Protein AF-A0A969I173-F1 (afdb_monomer)

Mean predicted aligned error: 4.69 Å

Nearest PDB structures (foldseek):
  4ic1-assembly1_D  TM=4.952E-01  e=5.204E-01  Saccharolobus solfataricus P2
  8a4c-assembly2_C  TM=4.713E-01  e=3.509E-01  Homo sapiens
  4ic1-assembly1_K  TM=4.670E-01  e=7.227E-01  Saccharolobus solfataricus P2
  4ic1-assembly1_J  TM=4.700E-01  e=1.145E+00  Saccharolobus solfataricus P2
  9dm1-assembly1_V  TM=2.606E-01  e=8.214E+00  Mycolicibacterium smegmatis MC2 155

Radius of gyration: 14.29 Å; Cα contacts (8 Å, |Δi|>4): 149; chains: 1; bounding box: 35×30×45 Å

Foldseek 3Di:
DQCCVPPNCQQLAGDWDADPVGHIAGEHEDEELDDQPDDDDHDPNNLVVLVVPQPRYWYWYWYNVVPDTDIDIDTPPCVVPDDDDDDDDDDDDD

pLDDT: mean 90.93, std 9.71, range [58.34, 97.75]

Structure (mmCIF, N/CA/C/O backbone):
data_AF-A0A969I173-F1
#
_entry.id   AF-A0A969I173-F1
#
loop_
_atom_site.group_PDB
_atom_site.id
_atom_site.type_symbol
_atom_site.label_atom_id
_atom_site.label_alt_id
_atom_site.label_comp_id
_atom_site.label_asym_id
_atom_site.label_entity_id
_atom_site.label_seq_id
_atom_site.pdbx_PDB_ins_code
_atom_site.Cartn_x
_atom_site.Cartn_y
_atom_site.Cartn_z
_atom_site.occupancy
_atom_site.B_iso_or_equiv
_atom_site.auth_seq_id
_atom_site.auth_comp_id
_atom_site.auth_asym_id
_atom_site.auth_atom_id
_atom_site.pdbx_PDB_model_num
ATOM 1 N N . ARG A 1 1 ? -14.379 5.065 -1.461 1.00 74.12 1 ARG A N 1
ATOM 2 C CA . ARG A 1 1 ? -14.119 6.473 -1.074 1.00 74.12 1 ARG A CA 1
ATOM 3 C C . ARG A 1 1 ? -12.613 6.713 -1.116 1.00 74.12 1 ARG A C 1
ATOM 5 O O . ARG A 1 1 ? -11.900 5.807 -0.693 1.00 74.12 1 ARG A O 1
ATOM 12 N N . TRP A 1 2 ? -12.153 7.846 -1.658 1.00 71.12 2 TRP A N 1
ATOM 13 C CA . TRP A 1 2 ? -10.729 8.202 -1.766 1.00 71.12 2 TRP A CA 1
ATOM 14 C C . TRP A 1 2 ? -10.323 8.941 -0.491 1.00 71.12 2 TRP A C 1
ATOM 16 O O . TRP A 1 2 ? -10.650 10.105 -0.318 1.00 71.12 2 TRP A O 1
ATOM 26 N N . VAL A 1 3 ? -9.70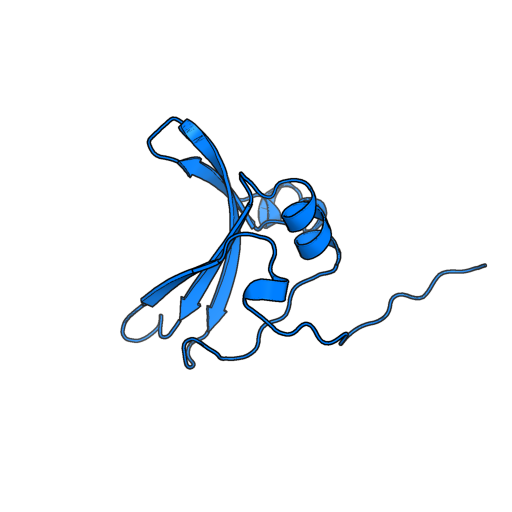0 8.229 0.445 1.00 69.88 3 VAL A N 1
ATOM 27 C CA . VAL A 1 3 ? -9.485 8.735 1.807 1.00 69.88 3 VAL A CA 1
ATOM 28 C C . VAL A 1 3 ? -8.256 9.633 1.878 1.00 69.88 3 VAL A C 1
ATOM 30 O O . VAL A 1 3 ? -8.349 10.700 2.470 1.00 69.88 3 VAL A O 1
ATOM 33 N N . SER A 1 4 ? -7.159 9.288 1.196 1.00 62.81 4 SER A N 1
ATOM 34 C CA . SER A 1 4 ? -5.956 10.140 1.162 1.00 62.81 4 SER A CA 1
ATOM 35 C C . SER A 1 4 ? -6.216 11.541 0.588 1.00 62.81 4 SER A C 1
ATOM 37 O O . SER A 1 4 ? -5.562 12.501 0.985 1.00 62.81 4 SER A O 1
ATOM 39 N N . GLU A 1 5 ? -7.171 11.679 -0.336 1.00 60.38 5 GLU A N 1
ATOM 40 C CA . GLU A 1 5 ? -7.526 12.966 -0.952 1.00 60.38 5 GLU A CA 1
ATOM 41 C C . GLU A 1 5 ? -8.485 13.796 -0.080 1.00 60.38 5 GLU A C 1
ATOM 43 O O . GLU A 1 5 ? -8.374 15.020 -0.039 1.00 60.38 5 GLU A O 1
ATOM 48 N N . GLU A 1 6 ? -9.406 13.142 0.631 1.00 58.34 6 GLU A N 1
ATOM 49 C CA . GLU A 1 6 ? -10.460 13.803 1.415 1.00 58.34 6 GLU A CA 1
ATOM 50 C C . GLU A 1 6 ? -10.049 14.067 2.877 1.00 58.34 6 GLU A C 1
ATOM 52 O O . GLU A 1 6 ? -10.368 15.123 3.422 1.00 58.34 6 GLU A O 1
ATOM 57 N N . ASP A 1 7 ? -9.317 13.135 3.496 1.00 60.31 7 ASP A N 1
ATOM 58 C CA . ASP A 1 7 ? -8.977 13.125 4.927 1.00 60.31 7 ASP A CA 1
ATOM 59 C C . ASP A 1 7 ? -7.459 13.323 5.186 1.00 60.31 7 ASP A C 1
ATOM 61 O O . ASP A 1 7 ? -7.028 13.438 6.337 1.00 60.31 7 ASP A O 1
ATOM 65 N N . GLY A 1 8 ? -6.639 13.391 4.125 1.00 59.78 8 GLY A N 1
ATOM 66 C CA . GLY A 1 8 ? -5.175 13.489 4.190 1.00 59.78 8 GLY A CA 1
ATOM 67 C C . GLY A 1 8 ? -4.465 12.148 4.443 1.00 59.78 8 GLY A C 1
ATOM 68 O O . GLY A 1 8 ? -5.082 11.087 4.499 1.00 59.78 8 GLY A O 1
ATOM 69 N N . ASP A 1 9 ? -3.143 12.183 4.639 1.00 63.19 9 ASP A N 1
ATOM 70 C CA . ASP A 1 9 ? -2.292 10.999 4.890 1.00 63.19 9 ASP A CA 1
ATOM 71 C C . ASP A 1 9 ? -2.487 10.363 6.288 1.00 63.19 9 ASP A C 1
ATOM 73 O O . ASP A 1 9 ? -1.901 9.325 6.620 1.00 63.19 9 ASP A O 1
ATOM 77 N N . GLY A 1 10 ? -3.344 10.965 7.117 1.00 72.88 10 GLY A N 1
ATOM 78 C CA . GLY A 1 10 ? -3.580 10.571 8.503 1.00 72.88 10 GLY A CA 1
ATOM 79 C C . GLY A 1 10 ? -4.325 9.245 8.673 1.00 72.88 10 GLY A C 1
ATOM 80 O O . GLY A 1 10 ? -4.215 8.625 9.729 1.00 72.88 10 GLY A O 1
ATOM 81 N N . ALA A 1 11 ? -5.038 8.762 7.653 1.00 85.69 11 ALA A N 1
ATOM 82 C CA . ALA A 1 11 ? -5.853 7.551 7.771 1.00 85.69 11 ALA A CA 1
ATOM 83 C C . ALA A 1 11 ? -5.053 6.236 7.700 1.00 85.69 11 ALA A C 1
ATOM 85 O O . ALA A 1 11 ? -5.543 5.209 8.171 1.00 85.69 11 ALA A O 1
ATOM 86 N N . GLY A 1 12 ? -3.848 6.256 7.116 1.00 93.06 12 GLY A N 1
ATOM 87 C CA . GLY A 1 12 ? -2.979 5.080 6.958 1.00 93.06 12 GLY A CA 1
ATOM 88 C C . GLY A 1 12 ? -3.412 4.099 5.858 1.00 93.06 12 GLY A C 1
ATOM 89 O O . GLY A 1 12 ? -3.060 2.919 5.923 1.00 93.06 12 GLY A O 1
ATOM 90 N N . TYR A 1 13 ? -4.227 4.555 4.903 1.00 95.00 13 TYR A N 1
ATOM 91 C CA . TYR A 1 13 ? -4.629 3.836 3.688 1.00 95.00 13 TYR A CA 1
ATOM 92 C C . TYR A 1 13 ? -5.223 4.815 2.658 1.00 95.00 13 TYR A C 1
ATOM 94 O O . TYR A 1 13 ? -5.820 5.825 3.036 1.00 95.00 13 TYR A O 1
ATOM 102 N N . ASP A 1 14 ? -5.159 4.467 1.372 1.00 94.06 14 ASP A N 1
ATOM 103 C CA . ASP A 1 14 ? -5.654 5.314 0.278 1.00 94.06 14 ASP A CA 1
ATOM 104 C C . ASP A 1 14 ? -7.161 5.214 0.023 1.00 94.06 14 ASP A C 1
ATOM 106 O O . ASP A 1 14 ? -7.828 6.211 -0.272 1.00 94.06 14 ASP A O 1
ATOM 110 N N . ILE A 1 15 ? -7.722 4.003 0.094 1.00 94.50 15 ILE A N 1
ATOM 111 C CA . ILE A 1 15 ? -9.100 3.734 -0.338 1.00 94.50 15 ILE A CA 1
ATOM 112 C C . ILE A 1 15 ? -9.861 2.960 0.738 1.00 94.50 15 ILE A C 1
ATOM 114 O O . ILE A 1 15 ? -9.492 1.843 1.096 1.00 94.50 15 ILE A O 1
ATOM 118 N N . ALA A 1 16 ? -10.994 3.511 1.180 1.00 94.88 16 ALA A N 1
ATOM 119 C CA . ALA A 1 16 ? -12.024 2.753 1.893 1.00 94.88 16 ALA A CA 1
ATOM 120 C C . ALA A 1 16 ? -13.002 2.140 0.882 1.00 94.88 16 ALA A C 1
ATOM 122 O O . ALA A 1 16 ? -13.590 2.850 0.053 1.00 94.88 16 ALA A O 1
ATOM 123 N N . SER A 1 17 ? -13.189 0.830 0.961 1.00 95.06 17 SER A N 1
ATOM 124 C CA . SER A 1 17 ? -14.052 0.031 0.095 1.00 95.06 17 SER A CA 1
ATOM 125 C C . SER A 1 17 ? -14.750 -1.067 0.901 1.00 95.06 17 SER A C 1
ATOM 127 O O . SER A 1 17 ? -14.644 -1.126 2.125 1.00 95.06 17 SER A O 1
ATOM 129 N N . PHE A 1 18 ? -15.463 -1.946 0.207 1.00 95.25 18 PHE A N 1
ATOM 130 C CA . PHE A 1 18 ? -16.114 -3.112 0.784 1.00 95.25 18 PHE A CA 1
ATOM 131 C C . PHE A 1 18 ? -15.815 -4.347 -0.069 1.00 95.25 18 PHE A C 1
ATOM 133 O O . PHE A 1 18 ? -15.697 -4.267 -1.294 1.00 95.25 18 PHE A O 1
ATOM 140 N N . ALA A 1 19 ? -15.662 -5.497 0.580 1.00 91.00 19 ALA A N 1
ATOM 141 C CA . ALA A 1 19 ? -15.647 -6.797 -0.073 1.00 91.00 19 ALA A CA 1
ATOM 142 C C . ALA A 1 19 ? -17.050 -7.128 -0.629 1.00 91.00 19 ALA A C 1
ATOM 144 O O . ALA A 1 19 ? -18.034 -6.518 -0.203 1.00 91.00 19 ALA A O 1
ATOM 145 N N . PRO A 1 20 ? -17.188 -8.109 -1.544 1.00 91.38 20 PRO A N 1
ATOM 146 C CA . PRO A 1 20 ? -18.497 -8.503 -2.079 1.00 91.38 20 PRO A CA 1
ATOM 147 C C . PRO A 1 20 ? -19.509 -8.950 -1.013 1.00 91.38 20 PRO A C 1
ATOM 149 O O . PRO A 1 20 ? -20.711 -8.847 -1.227 1.00 91.38 20 PRO A O 1
ATOM 152 N N . ASP A 1 21 ? -19.026 -9.431 0.135 1.00 93.56 21 ASP A N 1
ATOM 153 C CA . ASP A 1 21 ? -19.835 -9.810 1.299 1.00 93.56 21 ASP A CA 1
ATOM 154 C C . ASP A 1 21 ? -20.159 -8.631 2.241 1.00 93.56 21 ASP A C 1
ATOM 156 O O . ASP A 1 21 ? -20.769 -8.823 3.291 1.00 93.56 21 ASP A O 1
ATOM 160 N N . GLY A 1 22 ? -19.763 -7.411 1.873 1.00 93.50 22 GLY A N 1
ATOM 161 C CA . GLY A 1 22 ? -20.017 -6.187 2.625 1.00 93.50 22 GLY A CA 1
ATOM 162 C C . GLY A 1 22 ? -19.000 -5.885 3.725 1.00 93.50 22 GLY A C 1
ATOM 163 O O . GLY A 1 22 ? -19.121 -4.845 4.371 1.00 93.50 22 GLY A O 1
ATOM 164 N N . ARG A 1 23 ? -17.987 -6.734 3.951 1.00 93.81 23 ARG A N 1
ATOM 165 C CA . ARG A 1 23 ? -16.947 -6.431 4.947 1.00 93.81 23 ARG A CA 1
ATOM 166 C C . ARG A 1 23 ? -16.114 -5.217 4.525 1.00 93.81 23 ARG A C 1
ATOM 168 O O . ARG A 1 23 ? -15.782 -5.112 3.342 1.00 93.81 23 ARG A O 1
ATOM 175 N N . PRO A 1 24 ? -15.744 -4.318 5.454 1.00 95.12 24 PRO A N 1
ATOM 176 C CA . PRO A 1 24 ? -14.862 -3.201 5.141 1.00 95.12 24 PRO A CA 1
ATOM 177 C C . PRO A 1 24 ? -13.533 -3.670 4.548 1.00 95.12 24 PRO A C 1
ATOM 179 O O . PRO A 1 24 ? -12.979 -4.696 4.945 1.00 95.12 24 PRO A O 1
ATOM 182 N N . ARG A 1 25 ? -13.023 -2.896 3.593 1.00 96.38 25 ARG A N 1
ATOM 183 C CA . ARG A 1 25 ? -11.689 -3.047 3.016 1.00 96.38 25 ARG A CA 1
ATOM 184 C C . ARG A 1 25 ? -10.975 -1.709 3.030 1.00 96.38 25 ARG A C 1
ATOM 186 O O . ARG A 1 25 ? -11.533 -0.703 2.596 1.00 96.38 25 ARG A O 1
ATOM 193 N N . LEU A 1 26 ? -9.736 -1.715 3.487 1.00 96.69 26 LEU A N 1
ATOM 194 C CA . LEU A 1 26 ? -8.867 -0.550 3.576 1.00 96.69 26 LEU A CA 1
ATOM 195 C C . LEU A 1 26 ? -7.662 -0.853 2.704 1.00 96.69 26 LEU A C 1
ATOM 197 O O . LEU A 1 26 ? -6.963 -1.836 2.929 1.00 96.69 26 LEU A O 1
ATOM 201 N N . ILE A 1 27 ? -7.472 -0.074 1.653 1.00 97.12 27 ILE A N 1
ATOM 202 C CA . ILE A 1 27 ? -6.545 -0.432 0.589 1.00 97.12 27 ILE A CA 1
ATOM 203 C C . ILE A 1 27 ? -5.468 0.634 0.511 1.00 97.12 27 ILE A C 1
ATOM 205 O O . ILE A 1 27 ? -5.770 1.791 0.229 1.00 97.12 27 ILE A O 1
ATOM 209 N N . GLU A 1 28 ? -4.229 0.215 0.725 1.00 97.50 28 GLU A N 1
ATOM 210 C CA . GLU A 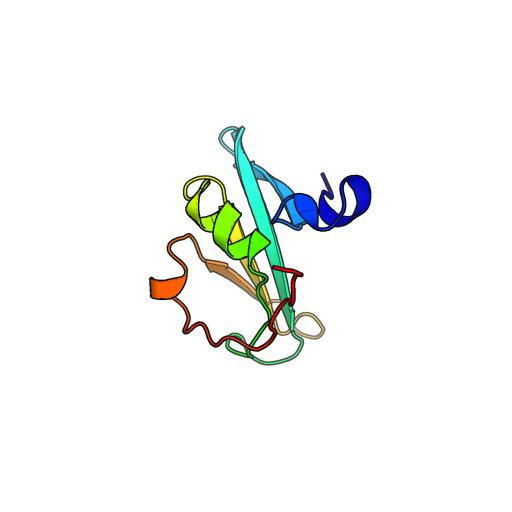1 28 ? -3.034 1.012 0.467 1.00 97.50 28 GLU A CA 1
ATOM 211 C C . GLU A 1 28 ? -2.471 0.659 -0.911 1.00 97.50 28 GLU A C 1
ATOM 213 O O . GLU A 1 28 ? -2.185 -0.512 -1.179 1.00 97.50 28 GLU A O 1
ATOM 218 N N . VAL A 1 29 ? -2.312 1.636 -1.805 1.00 96.19 29 VAL A N 1
ATOM 219 C CA . VAL A 1 29 ? -1.964 1.383 -3.208 1.00 96.19 29 VAL A CA 1
ATOM 220 C C . VAL A 1 29 ? -0.500 1.708 -3.468 1.00 96.19 29 VAL A C 1
ATOM 222 O O . VAL A 1 29 ? -0.048 2.837 -3.326 1.00 96.19 29 VAL A O 1
ATOM 225 N N . LYS A 1 30 ? 0.258 0.731 -3.975 1.00 96.38 30 LYS A N 1
ATOM 226 C CA . LYS A 1 30 ? 1.636 0.956 -4.442 1.00 96.38 30 LYS A CA 1
ATOM 227 C C . LYS A 1 30 ? 1.738 0.623 -5.923 1.00 96.38 30 LYS A C 1
ATOM 229 O O . LYS A 1 30 ? 1.369 -0.475 -6.342 1.00 96.38 30 LYS A O 1
ATOM 234 N N . THR A 1 31 ? 2.258 1.555 -6.722 1.00 96.31 31 THR A N 1
ATOM 235 C CA . THR A 1 31 ? 2.337 1.405 -8.182 1.00 96.31 31 THR A CA 1
ATOM 236 C C . THR A 1 31 ? 3.774 1.414 -8.699 1.00 96.31 31 THR A C 1
ATOM 238 O O . THR A 1 31 ? 4.665 2.032 -8.118 1.00 96.31 31 THR A O 1
ATOM 241 N N . THR A 1 32 ? 4.034 0.709 -9.801 1.00 96.44 32 THR A N 1
ATOM 242 C CA . THR A 1 32 ? 5.303 0.825 -10.533 1.00 96.44 32 THR A CA 1
ATOM 243 C C . THR A 1 32 ? 5.151 0.435 -12.003 1.00 96.44 32 THR A C 1
ATOM 245 O O . THR A 1 32 ? 4.406 -0.480 -12.337 1.00 96.44 32 THR A O 1
ATOM 248 N N . ASN A 1 33 ? 5.902 1.074 -12.899 1.00 95.62 33 ASN A N 1
ATOM 249 C CA . ASN A 1 33 ? 6.073 0.573 -14.270 1.00 95.62 33 ASN A CA 1
ATOM 250 C C . ASN A 1 33 ? 7.180 -0.485 -14.390 1.00 95.62 33 ASN A C 1
ATOM 252 O O . ASN A 1 33 ? 7.384 -1.042 -15.465 1.00 95.62 33 ASN A O 1
ATOM 256 N N . GLY A 1 34 ? 7.893 -0.755 -13.294 1.00 94.19 34 GLY A N 1
ATOM 257 C CA . GLY A 1 34 ? 8.879 -1.820 -13.199 1.00 94.19 34 GLY A CA 1
ATOM 258 C C . GLY A 1 34 ? 8.263 -3.196 -12.940 1.00 94.19 34 GLY A C 1
ATOM 259 O O . GLY A 1 34 ? 7.117 -3.488 -13.288 1.00 94.19 34 GLY A O 1
ATOM 260 N N . TRP A 1 35 ? 9.066 -4.047 -12.309 1.00 93.31 35 TRP A N 1
ATOM 261 C CA . TRP A 1 35 ? 8.736 -5.437 -12.012 1.00 93.31 35 TRP A CA 1
ATOM 262 C C . TRP A 1 35 ? 7.902 -5.537 -10.730 1.00 93.31 35 TRP A C 1
ATOM 264 O O . TRP A 1 35 ? 7.887 -4.630 -9.893 1.00 93.31 35 TRP A O 1
ATOM 274 N N . GLU A 1 36 ? 7.255 -6.685 -10.531 1.00 91.62 36 GLU A N 1
ATOM 275 C CA . GLU A 1 36 ? 6.386 -6.945 -9.376 1.00 91.62 36 GLU A CA 1
ATOM 276 C C . GLU A 1 36 ? 7.069 -6.636 -8.021 1.00 91.62 36 GLU A C 1
ATOM 278 O O . GLU A 1 36 ? 6.435 -6.075 -7.128 1.00 91.62 36 GLU A O 1
ATOM 283 N N . ARG A 1 37 ? 8.384 -6.902 -7.902 1.00 92.50 37 ARG A N 1
ATOM 284 C CA . ARG A 1 37 ? 9.185 -6.761 -6.667 1.00 92.50 37 ARG A CA 1
ATOM 285 C C . ARG A 1 37 ? 9.974 -5.456 -6.552 1.00 92.50 37 ARG A C 1
ATOM 287 O O . ARG A 1 37 ? 10.841 -5.352 -5.689 1.00 92.50 37 ARG A O 1
ATOM 294 N N . THR A 1 38 ? 9.735 -4.468 -7.415 1.00 95.56 38 THR A N 1
ATOM 295 C CA . THR A 1 38 ? 10.409 -3.165 -7.286 1.00 95.56 38 THR A CA 1
ATOM 296 C C . THR A 1 38 ? 10.167 -2.585 -5.877 1.00 95.56 38 THR A C 1
ATOM 298 O O . THR A 1 38 ? 9.011 -2.547 -5.443 1.00 95.56 38 THR A O 1
ATOM 301 N N . PRO A 1 39 ? 11.203 -2.142 -5.141 1.00 95.56 39 PRO A N 1
ATOM 302 C CA . PRO A 1 39 ? 11.018 -1.566 -3.812 1.00 95.56 39 PRO A CA 1
ATOM 303 C C . PRO A 1 39 ? 10.029 -0.398 -3.814 1.00 95.56 39 PRO A C 1
ATOM 305 O O . PRO A 1 39 ? 9.877 0.303 -4.813 1.00 95.56 39 PRO A O 1
ATOM 308 N N . PHE A 1 40 ? 9.347 -0.201 -2.693 1.00 95.06 40 PHE A N 1
ATOM 309 C CA . PHE A 1 40 ? 8.354 0.850 -2.507 1.00 95.06 40 PHE A CA 1
ATOM 310 C C . PHE A 1 40 ? 8.450 1.405 -1.090 1.00 95.06 40 PHE A C 1
ATOM 312 O O . PHE A 1 40 ? 8.958 0.739 -0.190 1.00 95.06 40 PHE A O 1
ATOM 319 N N . GLN A 1 41 ? 7.976 2.633 -0.906 1.00 93.88 41 GLN A N 1
ATOM 320 C CA . GLN A 1 41 ? 7.907 3.253 0.410 1.00 93.88 41 GLN A CA 1
ATOM 321 C C . GLN A 1 41 ? 6.603 2.858 1.096 1.00 93.88 41 GLN A C 1
ATOM 323 O O . GLN A 1 41 ? 5.560 2.793 0.448 1.00 93.88 41 GLN A O 1
ATOM 328 N N . ILE A 1 42 ? 6.686 2.611 2.397 1.00 93.62 42 ILE A N 1
ATOM 329 C CA . ILE A 1 42 ? 5.543 2.436 3.287 1.00 93.62 42 ILE A CA 1
ATOM 330 C C . ILE A 1 42 ? 5.791 3.295 4.524 1.00 93.62 42 ILE A C 1
ATOM 332 O O . ILE A 1 42 ? 6.907 3.312 5.056 1.00 93.62 42 ILE A O 1
ATOM 336 N N . THR A 1 43 ? 4.795 4.072 4.933 1.00 92.50 43 THR A N 1
ATOM 337 C CA . THR A 1 43 ? 4.950 5.002 6.057 1.00 92.50 43 THR A CA 1
ATOM 338 C C . THR A 1 43 ? 4.764 4.297 7.400 1.00 92.50 43 THR A C 1
ATOM 340 O O . THR A 1 43 ? 4.227 3.192 7.493 1.00 92.50 43 THR A O 1
ATOM 343 N N . ARG A 1 44 ? 5.200 4.949 8.487 1.00 90.88 44 ARG A N 1
ATOM 344 C CA . ARG A 1 44 ? 4.929 4.460 9.848 1.00 90.88 44 ARG A CA 1
ATOM 345 C C . ARG A 1 44 ? 3.423 4.372 10.119 1.00 90.88 44 ARG A C 1
ATOM 347 O O . ARG A 1 44 ? 3.002 3.439 10.793 1.00 90.88 44 ARG A O 1
ATOM 354 N N . ASN A 1 45 ? 2.646 5.332 9.614 1.00 92.94 45 ASN A N 1
ATOM 355 C CA . ASN A 1 45 ? 1.201 5.368 9.814 1.00 92.94 45 ASN A CA 1
ATOM 356 C C . ASN A 1 45 ? 0.511 4.199 9.095 1.00 92.94 45 ASN A C 1
ATOM 358 O O . ASN A 1 45 ? -0.247 3.464 9.716 1.00 92.94 45 ASN A O 1
ATOM 362 N N . GLU A 1 46 ? 0.863 3.953 7.828 1.00 95.31 46 GLU A N 1
ATOM 363 C CA . GLU A 1 46 ? 0.382 2.790 7.065 1.00 95.31 46 GLU A CA 1
ATOM 364 C C . GLU A 1 46 ? 0.682 1.469 7.787 1.00 95.31 46 GLU A C 1
ATOM 366 O O . GLU A 1 46 ? -0.207 0.637 7.944 1.00 95.31 46 GLU A O 1
ATOM 371 N N . LEU A 1 47 ? 1.913 1.286 8.286 1.00 94.75 47 LEU A N 1
ATOM 372 C CA . LEU A 1 47 ? 2.284 0.088 9.049 1.00 94.75 47 LEU A CA 1
ATOM 373 C C . LEU A 1 47 ? 1.471 -0.065 10.341 1.00 94.75 47 LEU A C 1
ATOM 375 O O . LEU A 1 47 ? 1.052 -1.174 10.665 1.00 94.75 47 LEU A O 1
ATOM 379 N N . ALA A 1 48 ? 1.250 1.029 11.075 1.00 94.81 48 ALA A N 1
ATOM 380 C CA . ALA A 1 48 ? 0.480 1.004 12.315 1.00 94.81 48 ALA A CA 1
ATOM 381 C C . ALA A 1 48 ? -0.986 0.620 12.061 1.00 94.81 48 ALA A C 1
ATOM 383 O O . ALA A 1 48 ? -1.514 -0.259 12.738 1.00 94.81 48 ALA A O 1
ATOM 384 N N . VAL A 1 49 ? -1.620 1.209 11.044 1.00 96.19 49 VAL A N 1
ATOM 385 C CA . VAL A 1 49 ? -3.020 0.916 10.699 1.00 96.19 49 VAL A CA 1
ATOM 386 C C . VAL A 1 49 ? -3.174 -0.486 10.107 1.00 96.19 49 VAL A C 1
ATOM 388 O O . VAL A 1 49 ? -4.152 -1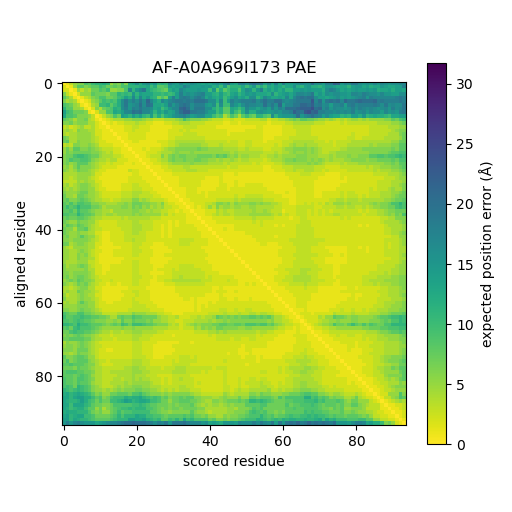.170 10.411 1.00 96.19 49 VAL A O 1
ATOM 391 N N . ALA A 1 50 ? -2.205 -0.952 9.315 1.00 97.00 50 ALA A N 1
ATOM 392 C CA . ALA A 1 50 ? -2.164 -2.327 8.821 1.00 97.00 50 ALA A CA 1
ATOM 393 C C . ALA A 1 50 ? -2.133 -3.343 9.973 1.00 97.00 50 ALA A C 1
ATOM 395 O O . ALA A 1 50 ? -2.811 -4.369 9.929 1.00 97.00 50 ALA A O 1
ATOM 396 N N . GLU A 1 51 ? -1.364 -3.041 11.018 1.00 96.56 51 GLU A N 1
ATOM 397 C CA . GLU A 1 51 ? -1.236 -3.874 12.208 1.00 96.56 51 GLU A CA 1
ATOM 398 C C . GLU A 1 51 ? -2.476 -3.812 13.112 1.00 96.56 51 GLU A C 1
ATOM 400 O O . GLU A 1 51 ? -2.892 -4.837 13.646 1.00 96.56 51 GLU A O 1
ATOM 405 N N . GLU A 1 52 ? -3.105 -2.645 13.252 1.00 96.81 52 GLU A N 1
ATOM 406 C CA . GLU A 1 52 ? -4.335 -2.472 14.034 1.00 96.81 52 GLU A CA 1
ATOM 407 C C . GLU A 1 52 ? -5.546 -3.130 13.354 1.00 96.81 52 GLU A C 1
ATOM 409 O O . GLU A 1 52 ? -6.373 -3.762 14.013 1.00 96.81 52 GLU A O 1
ATOM 414 N N . ARG A 1 53 ? -5.651 -3.020 12.022 1.00 96.25 53 ARG A N 1
ATOM 415 C CA . ARG A 1 53 ? -6.826 -3.442 11.239 1.00 96.25 53 ARG A CA 1
ATOM 416 C C . ARG A 1 53 ? -6.518 -4.572 10.261 1.00 96.25 53 ARG A C 1
ATOM 418 O O . ARG A 1 53 ? -6.970 -4.560 9.116 1.00 96.25 53 ARG A O 1
ATOM 425 N N . ARG A 1 54 ? -5.793 -5.592 10.731 1.00 96.25 54 ARG A N 1
ATOM 426 C CA . ARG A 1 54 ? -5.273 -6.719 9.921 1.00 96.25 54 ARG A CA 1
ATOM 427 C C . ARG A 1 54 ? -6.303 -7.422 9.034 1.00 96.25 54 ARG A C 1
ATOM 429 O O . ARG A 1 54 ? -5.953 -7.933 7.978 1.00 96.25 54 ARG A O 1
ATOM 436 N N . THR A 1 55 ? -7.556 -7.505 9.477 1.00 95.44 55 THR A N 1
ATOM 437 C CA . THR A 1 55 ? -8.630 -8.206 8.752 1.00 95.44 55 THR A CA 1
ATOM 438 C C . THR A 1 55 ? -9.252 -7.385 7.627 1.00 95.44 55 THR A C 1
ATOM 440 O O . THR A 1 55 ? -9.921 -7.952 6.768 1.00 95.44 55 THR A O 1
ATOM 443 N N . GLU A 1 56 ? -9.073 -6.066 7.654 1.00 96.44 56 GLU A N 1
ATOM 444 C CA . GLU A 1 56 ? -9.683 -5.120 6.714 1.00 96.44 56 GLU A CA 1
ATOM 445 C C . GLU A 1 56 ? -8.635 -4.494 5.790 1.00 96.44 56 GLU A C 1
ATOM 447 O O . GLU A 1 56 ? -8.941 -4.159 4.646 1.00 96.44 56 GLU A O 1
ATOM 452 N N . TRP A 1 57 ? -7.405 -4.328 6.281 1.00 97.50 57 TRP A N 1
ATOM 453 C CA . TRP A 1 57 ? -6.324 -3.648 5.583 1.00 97.50 57 TRP A CA 1
ATOM 454 C C . TRP A 1 57 ? -5.573 -4.578 4.629 1.00 97.50 57 TRP A C 1
ATOM 456 O O . TRP A 1 57 ? -5.197 -5.693 4.992 1.00 97.50 57 TRP A O 1
ATOM 466 N N . CYS A 1 58 ? -5.301 -4.108 3.415 1.00 97.75 58 CYS A N 1
ATOM 467 C CA . CYS A 1 58 ? -4.429 -4.791 2.466 1.00 97.75 58 CYS A CA 1
ATOM 468 C C . CYS A 1 58 ? -3.584 -3.805 1.654 1.00 97.75 58 CYS A C 1
ATOM 470 O O . CYS A 1 58 ? -4.041 -2.720 1.288 1.00 97.75 58 CYS A O 1
ATOM 472 N N . LEU A 1 59 ? -2.381 -4.239 1.283 1.00 97.75 59 LEU A N 1
ATOM 473 C CA . LEU A 1 59 ? -1.562 -3.552 0.293 1.00 97.75 59 LEU A CA 1
ATOM 474 C C . LEU A 1 59 ? -1.929 -4.061 -1.098 1.00 97.75 59 LEU A C 1
ATOM 476 O O . LEU A 1 59 ? -1.752 -5.242 -1.390 1.00 97.75 59 LEU A O 1
ATOM 480 N N . PHE A 1 60 ? -2.393 -3.170 -1.965 1.00 97.44 60 PHE A N 1
ATOM 481 C CA . PHE A 1 60 ? -2.674 -3.453 -3.365 1.00 97.44 60 PHE A CA 1
ATOM 482 C C . PHE A 1 60 ? -1.499 -3.003 -4.230 1.00 97.44 60 PHE A C 1
ATOM 484 O O . PHE A 1 60 ? -1.223 -1.811 -4.395 1.00 97.44 60 PHE A O 1
ATOM 491 N N . ARG A 1 61 ? -0.782 -3.974 -4.797 1.00 97.56 61 ARG A N 1
ATOM 492 C CA . ARG A 1 61 ? 0.379 -3.721 -5.643 1.00 97.56 61 ARG A CA 1
ATOM 493 C C . ARG A 1 61 ? -0.024 -3.764 -7.107 1.00 97.56 61 ARG A C 1
ATOM 495 O O . ARG A 1 61 ? -0.306 -4.841 -7.613 1.00 97.56 61 ARG A O 1
ATOM 502 N N . LEU A 1 62 ? 0.046 -2.632 -7.804 1.00 97.56 62 LEU A N 1
ATOM 503 C CA . LEU A 1 62 ? -0.171 -2.544 -9.250 1.00 97.56 62 LEU A CA 1
ATOM 504 C C . LEU A 1 62 ? 1.167 -2.347 -9.974 1.00 97.56 62 LEU A C 1
ATOM 506 O O . LEU A 1 62 ? 1.903 -1.400 -9.703 1.00 97.56 62 LEU A O 1
ATOM 510 N N . TRP A 1 63 ? 1.504 -3.225 -10.911 1.00 97.6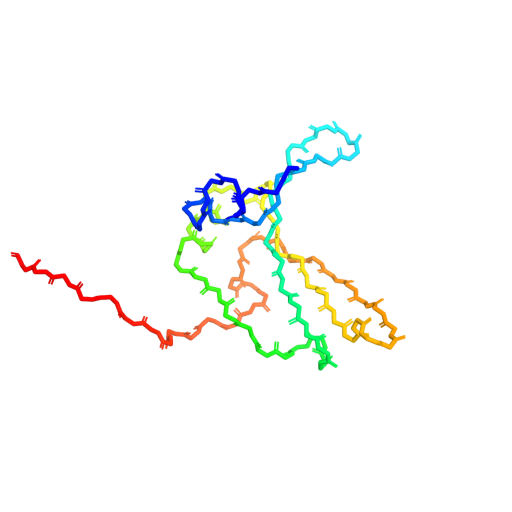9 63 TRP A N 1
ATOM 511 C CA . TRP A 1 63 ? 2.777 -3.166 -11.627 1.00 97.69 63 TRP A CA 1
ATOM 512 C C . TRP A 1 63 ? 2.613 -3.361 -13.136 1.00 97.69 63 TRP A C 1
ATOM 514 O O . TRP A 1 63 ? 1.576 -3.836 -13.603 1.00 97.69 63 TRP A O 1
ATOM 524 N N . ASN A 1 64 ? 3.627 -2.942 -13.904 1.00 95.69 64 ASN A N 1
ATOM 525 C CA . ASN A 1 64 ? 3.626 -2.956 -15.375 1.00 95.69 64 ASN A CA 1
ATOM 526 C C . ASN A 1 64 ? 2.390 -2.264 -15.997 1.00 95.69 64 ASN A C 1
ATOM 528 O O . ASN A 1 64 ? 1.923 -2.628 -17.079 1.00 95.69 64 ASN A O 1
ATOM 532 N N . PHE A 1 65 ? 1.842 -1.258 -15.309 1.00 90.75 65 PHE A N 1
ATOM 533 C CA . PHE A 1 65 ? 0.515 -0.719 -15.611 1.00 90.75 65 PHE A CA 1
ATOM 534 C C . PHE A 1 65 ? 0.433 0.073 -16.916 1.00 90.75 65 PHE A C 1
ATOM 536 O O . PHE A 1 65 ? -0.635 0.116 -17.519 1.00 90.75 65 PHE A O 1
ATOM 543 N N . SER A 1 66 ? 1.546 0.626 -17.406 1.00 89.75 66 SER A N 1
ATOM 544 C CA . SER A 1 66 ? 1.587 1.267 -18.726 1.00 89.75 66 SER A CA 1
ATOM 545 C C . SER A 1 66 ? 1.604 0.285 -19.909 1.00 89.75 66 SER A C 1
ATOM 547 O O . SER A 1 66 ? 1.516 0.737 -21.048 1.00 89.75 66 SER A O 1
ATOM 549 N N . ARG A 1 67 ? 1.761 -1.033 -19.692 1.00 91.81 67 ARG A N 1
ATOM 550 C CA . ARG A 1 67 ? 1.824 -2.038 -20.777 1.00 91.81 67 ARG A CA 1
ATOM 551 C C . ARG A 1 67 ? 0.780 -3.135 -20.622 1.00 91.81 67 ARG A C 1
ATOM 553 O O . ARG A 1 67 ? -0.048 -3.329 -21.500 1.00 91.81 67 ARG A O 1
ATOM 560 N N . GLU A 1 68 ? 0.860 -3.872 -19.523 1.00 95.06 68 GLU A N 1
ATOM 561 C CA . GLU A 1 68 ? -0.035 -4.977 -19.193 1.00 95.06 68 GLU A CA 1
ATOM 562 C C . GLU A 1 68 ? -0.203 -4.955 -17.667 1.00 95.06 68 GLU A C 1
ATOM 564 O O . GLU A 1 68 ? 0.633 -5.534 -16.959 1.00 95.06 68 GLU A O 1
ATOM 569 N N . PRO A 1 69 ? -1.207 -4.216 -17.154 1.00 95.12 69 PRO A N 1
ATOM 570 C CA . PRO A 1 69 ? -1.391 -4.022 -15.725 1.00 95.12 69 PRO A CA 1
ATOM 571 C C . PRO A 1 69 ? -1.617 -5.356 -15.027 1.00 95.12 69 PRO A C 1
ATOM 573 O O . PRO A 1 69 ? -2.516 -6.121 -15.376 1.00 95.12 69 PRO A O 1
ATOM 576 N N . LYS A 1 70 ? -0.793 -5.616 -14.015 1.00 97.31 70 LYS A N 1
ATOM 577 C CA . LYS A 1 70 ? -0.871 -6.800 -13.163 1.00 97.31 70 LYS A CA 1
ATOM 578 C C . LYS A 1 70 ? -0.942 -6.363 -11.718 1.00 97.31 70 LYS A C 1
ATOM 580 O O . LYS A 1 70 ? -0.324 -5.368 -11.338 1.00 97.31 70 LYS A O 1
ATOM 585 N N . ALA A 1 71 ? -1.691 -7.109 -10.918 1.00 97.25 71 ALA A N 1
ATOM 586 C CA . ALA A 1 71 ? -1.861 -6.782 -9.519 1.0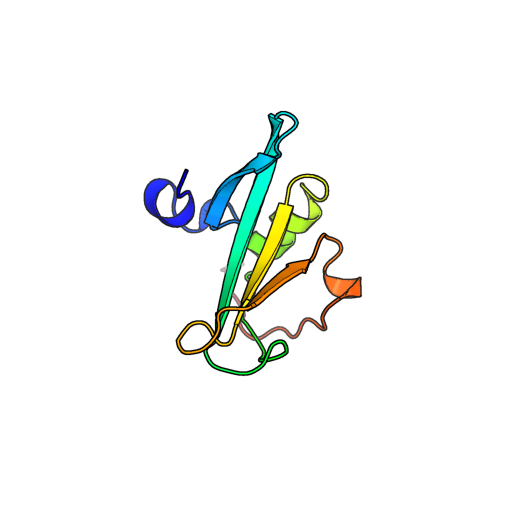0 97.25 71 ALA A CA 1
ATOM 587 C C . ALA A 1 71 ? -1.850 -8.012 -8.620 1.00 97.25 71 ALA A C 1
ATOM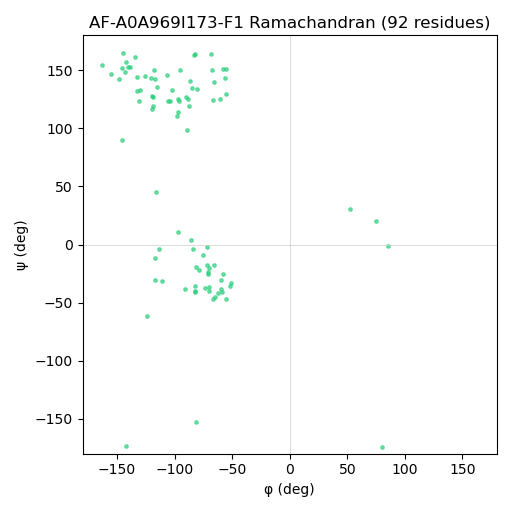 589 O O . ALA A 1 71 ? -2.213 -9.110 -9.040 1.00 97.25 71 ALA A O 1
ATOM 590 N N . PHE A 1 72 ? -1.433 -7.795 -7.379 1.00 97.12 72 PHE A N 1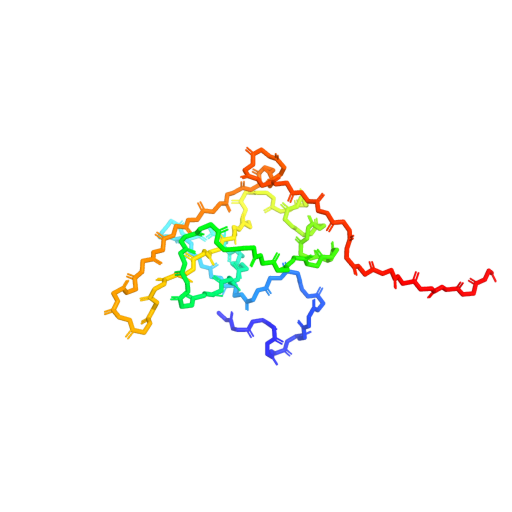
ATOM 591 C CA . PHE A 1 72 ? -1.613 -8.727 -6.276 1.00 97.12 72 PHE A CA 1
ATOM 592 C C . PHE A 1 72 ? -1.865 -7.948 -4.986 1.00 97.12 72 PHE A C 1
ATOM 594 O O . PHE A 1 72 ? -1.599 -6.746 -4.904 1.00 97.12 72 PHE A O 1
ATOM 601 N N . GLU A 1 73 ? -2.359 -8.656 -3.979 1.00 97.00 73 GLU A N 1
ATOM 602 C CA . GLU A 1 73 ? -2.630 -8.105 -2.659 1.00 97.00 73 GLU A CA 1
ATOM 603 C C . GLU A 1 73 ? -1.751 -8.790 -1.616 1.00 97.00 73 GLU A C 1
ATOM 605 O O . GLU A 1 73 ? -1.520 -9.998 -1.692 1.00 97.00 73 GLU A O 1
ATOM 610 N N . LEU A 1 74 ? -1.273 -8.019 -0.642 1.00 97.25 74 LEU A N 1
ATOM 611 C CA . LEU A 1 74 ? -0.641 -8.537 0.568 1.00 97.25 74 LEU A CA 1
ATOM 612 C C . LEU A 1 74 ? -1.498 -8.168 1.771 1.00 97.25 74 LEU A C 1
ATOM 614 O O . LEU A 1 74 ? -1.936 -7.023 1.903 1.00 97.25 74 LEU A O 1
ATOM 618 N N . TYR A 1 75 ? -1.693 -9.139 2.653 1.00 96.94 75 TYR A N 1
ATOM 619 C CA . TYR A 1 75 ? -2.429 -8.964 3.895 1.00 96.94 75 TYR A CA 1
ATOM 620 C C . TYR A 1 75 ? -1.446 -8.959 5.071 1.00 96.94 75 TYR A C 1
ATOM 622 O O . TYR A 1 75 ? -0.431 -9.654 5.010 1.00 96.94 75 TYR A O 1
ATOM 630 N N . PRO A 1 76 ? -1.699 -8.178 6.132 1.00 97.25 76 PRO A N 1
ATOM 631 C CA . PRO A 1 76 ? -0.872 -8.198 7.331 1.00 97.25 76 PRO A CA 1
ATOM 632 C C . PRO A 1 76 ? -0.798 -9.598 7.980 1.00 97.25 76 PRO A C 1
ATOM 634 O O . PRO A 1 76 ? -1.768 -10.359 7.912 1.00 97.25 76 PRO A O 1
ATOM 637 N N . PRO A 1 77 ? 0.310 -9.933 8.668 1.00 96.06 77 PRO A N 1
ATOM 638 C CA . PRO A 1 77 ? 1.440 -9.055 8.976 1.00 96.06 77 PRO A CA 1
ATOM 639 C C . PRO A 1 77 ? 2.409 -8.911 7.787 1.00 96.06 77 PRO A C 1
ATOM 641 O O . PRO A 1 77 ? 2.777 -9.883 7.131 1.00 96.06 77 PRO A O 1
ATOM 644 N N . LEU A 1 78 ? 2.816 -7.675 7.476 1.00 94.62 78 LEU A N 1
ATOM 645 C CA . LEU A 1 78 ? 3.598 -7.390 6.264 1.00 94.62 78 LEU A CA 1
ATOM 646 C C . LEU A 1 78 ? 5.040 -7.912 6.321 1.00 94.62 78 LEU A C 1
ATOM 648 O O . LEU A 1 78 ? 5.622 -8.196 5.276 1.00 94.62 78 LEU A O 1
ATOM 652 N N . ASP A 1 79 ? 5.607 -8.079 7.512 1.00 93.12 79 ASP A N 1
ATOM 653 C CA . ASP A 1 79 ? 6.953 -8.630 7.714 1.00 93.12 79 ASP A CA 1
ATOM 654 C C . ASP A 1 79 ? 7.081 -10.107 7.294 1.00 93.12 79 ASP A C 1
ATOM 656 O O . ASP A 1 79 ? 8.182 -10.574 7.004 1.00 93.12 79 ASP A O 1
ATOM 660 N N . ALA A 1 80 ? 5.961 -10.823 7.155 1.00 95.06 80 ALA A N 1
ATOM 661 C CA . ALA A 1 80 ? 5.918 -12.151 6.548 1.00 95.06 80 ALA A CA 1
ATOM 662 C C . ALA A 1 80 ? 6.121 -12.124 5.020 1.00 95.06 80 ALA A C 1
ATOM 664 O O . ALA A 1 80 ? 6.424 -13.155 4.415 1.00 95.06 80 ALA A O 1
ATOM 665 N N . HIS A 1 81 ? 5.944 -10.962 4.383 1.00 94.44 81 HIS A N 1
ATOM 666 C CA . HIS A 1 81 ? 5.929 -10.808 2.926 1.00 94.44 81 HIS A CA 1
ATOM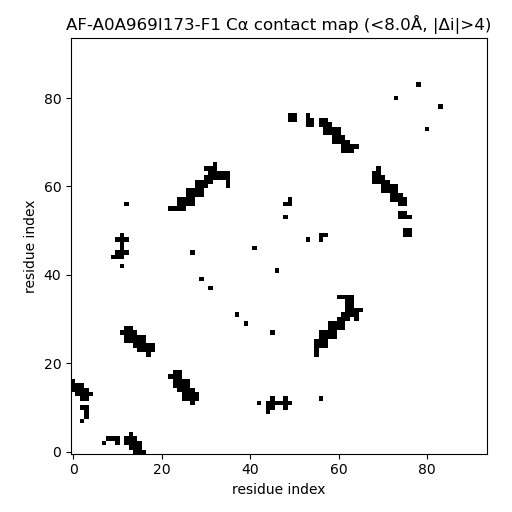 667 C C . HIS A 1 81 ? 7.056 -9.920 2.392 1.00 94.44 81 HIS A C 1
ATOM 669 O O . HIS A 1 81 ? 7.502 -10.112 1.258 1.00 94.44 81 HIS A O 1
ATOM 675 N N . VAL A 1 82 ? 7.506 -8.936 3.176 1.00 94.38 82 VAL A N 1
ATOM 676 C CA . VAL A 1 82 ? 8.506 -7.946 2.762 1.00 94.38 82 VAL A CA 1
ATOM 677 C C . VAL A 1 82 ? 9.521 -7.667 3.866 1.00 94.38 82 VAL A C 1
ATOM 679 O O . VAL A 1 82 ? 9.228 -7.765 5.053 1.00 94.38 82 VAL A O 1
ATOM 682 N N . SER A 1 83 ? 10.728 -7.259 3.472 1.00 95.38 83 SER A N 1
ATOM 683 C CA . SER A 1 83 ? 11.727 -6.732 4.404 1.00 95.38 83 SER A CA 1
ATOM 684 C C . SER A 1 83 ? 11.570 -5.220 4.540 1.00 95.38 83 SER A C 1
ATOM 686 O O . SER A 1 83 ? 11.577 -4.501 3.540 1.00 95.38 83 SER A O 1
ATOM 688 N N . LEU A 1 84 ? 11.448 -4.738 5.776 1.00 92.94 84 LEU A N 1
ATOM 689 C CA . LEU A 1 84 ? 11.315 -3.317 6.084 1.00 92.94 84 LEU A CA 1
ATOM 690 C C . LEU A 1 84 ? 12.680 -2.727 6.458 1.00 92.94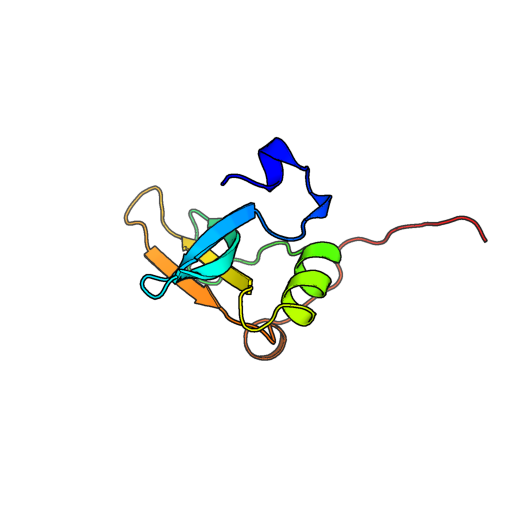 84 LEU A C 1
ATOM 692 O O . LEU A 1 84 ? 13.333 -3.197 7.388 1.00 92.94 84 LEU A O 1
ATOM 696 N N . THR A 1 85 ? 13.079 -1.663 5.762 1.00 92.81 85 THR A N 1
ATOM 697 C CA . THR A 1 85 ? 14.283 -0.881 6.072 1.00 92.81 85 THR A CA 1
ATOM 698 C C . THR A 1 85 ? 13.872 0.552 6.373 1.00 92.81 85 THR A C 1
ATOM 700 O O . THR A 1 85 ? 13.169 1.175 5.578 1.00 92.81 85 THR A O 1
ATOM 703 N N . ALA A 1 86 ? 14.314 1.095 7.509 1.00 88.44 86 ALA A N 1
ATOM 704 C CA . ALA A 1 86 ? 14.070 2.494 7.841 1.00 88.44 86 ALA A CA 1
ATOM 705 C C . ALA A 1 86 ? 14.831 3.412 6.871 1.00 88.44 86 ALA A C 1
ATOM 707 O O . ALA A 1 86 ? 16.049 3.309 6.739 1.00 88.44 86 ALA A O 1
ATOM 708 N N . ILE A 1 87 ? 14.107 4.315 6.209 1.00 87.69 87 ILE A N 1
ATOM 709 C CA . ILE A 1 87 ? 14.664 5.259 5.223 1.00 87.69 87 ILE A CA 1
ATOM 710 C C . ILE A 1 87 ? 14.515 6.731 5.637 1.00 87.69 87 ILE A C 1
ATOM 712 O O . ILE A 1 87 ? 15.101 7.610 5.010 1.00 87.69 87 ILE A O 1
ATOM 716 N N . THR A 1 88 ? 13.722 7.032 6.670 1.00 86.50 88 THR A N 1
ATOM 717 C CA . THR A 1 88 ? 13.433 8.404 7.121 1.00 86.50 88 THR A CA 1
ATOM 718 C C . THR A 1 88 ? 13.219 8.429 8.635 1.00 86.50 88 THR A C 1
ATOM 720 O O . THR A 1 88 ? 12.629 7.503 9.194 1.00 86.50 88 THR A O 1
ATOM 723 N N . PHE A 1 89 ? 13.699 9.485 9.298 1.00 82.81 89 PHE A N 1
ATOM 724 C CA . PHE A 1 89 ? 13.576 9.700 10.742 1.00 82.81 89 PHE A CA 1
ATOM 725 C C . PHE A 1 89 ? 12.835 11.011 11.023 1.00 82.81 89 PHE A C 1
ATOM 727 O O . PHE A 1 89 ? 13.046 11.999 10.323 1.00 82.81 89 PHE A O 1
ATOM 734 N N . GLN A 1 90 ? 12.002 11.026 12.065 1.00 85.56 90 GLN A N 1
ATOM 735 C CA . GLN A 1 90 ? 11.360 12.235 12.585 1.00 85.56 90 GLN A CA 1
ATOM 736 C C . GLN A 1 90 ? 12.094 12.695 13.848 1.00 85.56 90 GLN A C 1
ATOM 738 O O . GLN A 1 90 ? 12.349 11.886 14.740 1.00 85.56 90 GLN A O 1
ATOM 743 N N . ALA A 1 91 ? 12.410 13.988 13.934 1.00 87.75 91 ALA A N 1
ATOM 744 C CA . ALA A 1 91 ? 12.940 14.614 15.142 1.00 87.75 91 ALA A CA 1
ATOM 745 C C . ALA A 1 91 ? 11.809 15.265 15.954 1.00 87.75 91 ALA A C 1
ATOM 747 O O . ALA A 1 91 ? 10.804 15.716 15.402 1.00 87.75 91 ALA A O 1
ATOM 748 N N . SER A 1 92 ? 11.959 15.323 17.273 1.00 90.50 92 SER A N 1
ATOM 749 C CA . SER A 1 92 ? 11.053 16.043 18.173 1.00 90.50 92 SER A CA 1
ATOM 750 C C . SER A 1 92 ? 11.855 16.621 19.335 1.00 90.50 92 SER A C 1
ATOM 752 O O . SER A 1 92 ? 12.924 16.100 19.663 1.00 90.50 92 SER A O 1
ATOM 754 N N . PHE A 1 93 ? 11.377 17.728 19.905 1.00 87.00 93 PHE A N 1
ATOM 755 C CA . PHE A 1 93 ? 11.986 18.315 21.096 1.00 87.00 93 PHE A CA 1
ATOM 756 C C . PHE A 1 93 ? 11.780 17.392 22.303 1.00 87.00 93 PHE A C 1
ATOM 758 O O . PHE A 1 93 ? 10.802 16.644 22.345 1.00 87.00 93 PHE A O 1
ATOM 765 N N . LEU A 1 94 ? 12.731 17.435 23.238 1.00 76.31 94 LEU A N 1
ATOM 766 C CA . LEU A 1 94 ? 12.650 16.731 24.519 1.00 76.31 94 LEU A CA 1
ATOM 767 C C . LEU A 1 94 ? 11.591 17.357 25.428 1.00 76.31 94 LEU A C 1
ATOM 769 O O . LEU A 1 94 ? 11.501 18.607 25.431 1.00 76.31 94 LEU A O 1
#

Secondary structure (DSSP, 8-state):
-BHHHHT-GGGSSSEEEE-TTS-EEEEEEEEESS-TT------HHHHHHHHHTTTTEEEEEEESTTTS-EEEEE-S-GGGT-------------

Solvent-accessible surface area (backbone atoms only — not comparable to full-atom values): 5752 Å² total; per-residue (Å²): 88,64,35,38,82,75,69,35,80,80,71,28,37,38,30,48,50,60,45,99,88,63,48,64,30,34,33,31,77,47,78,41,74,55,58,89,82,58,86,79,92,79,53,71,54,32,55,49,40,30,67,75,36,38,92,33,26,32,41,38,40,40,18,26,56,92,81,61,67,43,75,54,74,47,57,49,69,55,74,84,77,48,89,88,73,91,85,80,87,86,87,78,85,131

Sequence (94 aa):
RWVSEEDGDGAGYDIASFAPDGRPRLIEVKTTNGWERTPFQITRNELAVAEERRTEWCLFRLWNFSREPKAFELYPPLDAHVSLTAITFQASFL